Protein AF-A0A953XED6-F1 (afdb_monomer_lite)

Radius of gyration: 12.71 Å; chains: 1; bounding box: 40×20×22 Å

Sequence (46 aa):
EASPYLFFVADGTGGHAFAETLDEHNANVRTWQAIRDQGQPAEPQQ

Structure (mmCIF, N/CA/C/O backbone):
data_AF-A0A953XED6-F1
#
_entry.id   AF-A0A953XED6-F1
#
loop_
_atom_site.group_PDB
_atom_site.id
_atom_site.type_symbol
_atom_site.label_atom_id
_atom_site.label_alt_id
_atom_site.label_comp_id
_atom_site.label_asym_id
_atom_site.label_entity_id
_atom_site.label_seq_id
_atom_site.pdbx_PDB_ins_code
_atom_site.Cartn_x
_atom_site.Cartn_y
_atom_site.Cartn_z
_atom_site.occupancy
_atom_site.B_iso_or_equiv
_atom_site.auth_seq_id
_atom_site.auth_comp_id
_atom_site.auth_asym_id
_atom_site.auth_atom_id
_atom_site.pdbx_PDB_model_num
ATOM 1 N N . GLU A 1 1 ? 18.659 7.006 -8.875 1.00 75.50 1 GLU A N 1
ATOM 2 C CA . GLU A 1 1 ? 18.348 5.608 -9.243 1.00 75.50 1 GLU A CA 1
ATOM 3 C C . GLU A 1 1 ? 16.893 5.503 -9.665 1.00 75.50 1 GLU A C 1
ATOM 5 O O . GLU A 1 1 ? 16.095 6.317 -9.214 1.00 75.50 1 GLU A O 1
ATOM 10 N N . ALA A 1 2 ? 16.570 4.574 -10.565 1.00 81.06 2 ALA A N 1
ATOM 11 C CA . ALA A 1 2 ? 15.196 4.320 -10.985 1.00 81.06 2 ALA A CA 1
ATOM 12 C C . ALA A 1 2 ? 14.564 3.281 -10.051 1.00 81.06 2 ALA A C 1
ATOM 14 O O . ALA A 1 2 ? 15.155 2.226 -9.829 1.00 81.06 2 ALA A O 1
ATOM 15 N N . SER A 1 3 ? 13.383 3.582 -9.512 1.00 81.12 3 SER A N 1
ATOM 16 C CA . SER A 1 3 ? 12.609 2.624 -8.719 1.00 81.12 3 SER A CA 1
ATOM 17 C C . SER A 1 3 ? 11.776 1.740 -9.650 1.00 81.12 3 SER A C 1
ATOM 19 O O . SER A 1 3 ? 11.112 2.283 -10.535 1.00 81.12 3 SER A O 1
ATOM 21 N N . PRO A 1 4 ? 11.765 0.411 -9.455 1.00 85.56 4 PRO A N 1
ATOM 22 C CA . PRO A 1 4 ? 10.969 -0.496 -10.279 1.00 85.56 4 PRO A CA 1
ATOM 23 C C . PRO A 1 4 ? 9.475 -0.497 -9.906 1.00 85.56 4 PRO A C 1
ATOM 25 O O . PRO A 1 4 ? 8.654 -1.045 -10.635 1.00 85.56 4 PRO A O 1
ATOM 28 N N . TYR A 1 5 ? 9.101 0.131 -8.786 1.00 91.38 5 TYR A N 1
ATOM 29 C CA . TYR A 1 5 ? 7.720 0.189 -8.315 1.00 91.38 5 TYR A CA 1
ATOM 30 C C . TYR A 1 5 ? 6.850 1.081 -9.202 1.00 91.38 5 TYR A C 1
ATOM 32 O O . TYR A 1 5 ? 7.101 2.280 -9.335 1.00 91.38 5 TYR A O 1
ATOM 40 N N . LEU A 1 6 ? 5.794 0.493 -9.761 1.00 90.56 6 LEU A N 1
ATOM 41 C CA . LEU A 1 6 ? 4.837 1.172 -10.637 1.00 90.56 6 LEU A CA 1
ATOM 42 C C . LEU A 1 6 ? 3.531 1.514 -9.914 1.00 90.56 6 LEU A C 1
ATOM 44 O O . LEU A 1 6 ? 2.808 2.415 -10.337 1.00 90.56 6 LEU A O 1
ATOM 48 N N . PHE A 1 7 ? 3.236 0.815 -8.817 1.00 92.69 7 PHE A N 1
ATOM 49 C CA . PHE A 1 7 ? 1.990 0.943 -8.073 1.00 92.69 7 PHE A CA 1
ATOM 50 C C . PHE A 1 7 ? 2.254 1.153 -6.583 1.00 92.69 7 PHE A C 1
ATOM 52 O O . PHE A 1 7 ? 3.238 0.655 -6.035 1.00 92.69 7 PHE A O 1
ATOM 59 N N . PHE A 1 8 ? 1.346 1.854 -5.905 1.00 93.75 8 PHE A N 1
ATOM 60 C CA . PHE A 1 8 ? 1.374 2.012 -4.453 1.00 93.75 8 PHE A CA 1
ATOM 61 C C . PHE A 1 8 ? -0.044 2.083 -3.876 1.00 93.75 8 PHE A C 1
ATOM 63 O O . PHE A 1 8 ? -0.984 2.482 -4.563 1.00 93.75 8 PHE A O 1
ATOM 70 N N . VAL A 1 9 ? -0.210 1.678 -2.619 1.00 93.50 9 VAL A N 1
ATOM 71 C CA . VAL A 1 9 ? -1.468 1.789 -1.863 1.00 93.50 9 VAL A CA 1
ATOM 72 C C . VAL A 1 9 ? -1.166 2.093 -0.397 1.00 93.50 9 VAL A C 1
ATOM 74 O O . VAL A 1 9 ? -0.093 1.752 0.095 1.00 93.50 9 VAL A O 1
ATOM 77 N N . ALA A 1 10 ? -2.084 2.758 0.304 1.00 92.19 10 ALA A N 1
ATOM 78 C CA . ALA A 1 10 ? -1.956 2.981 1.741 1.00 92.19 10 ALA A CA 1
ATOM 79 C C . ALA A 1 10 ? -1.987 1.642 2.497 1.00 92.19 10 ALA A C 1
ATOM 81 O O . ALA A 1 10 ? -2.791 0.775 2.168 1.00 92.19 10 ALA A O 1
ATOM 82 N N . ASP A 1 11 ? -1.138 1.465 3.510 1.00 84.88 11 ASP A N 1
ATOM 83 C CA . ASP A 1 11 ? -1.089 0.202 4.271 1.00 84.88 11 ASP A CA 1
ATOM 84 C C . ASP A 1 11 ? -2.038 0.186 5.490 1.00 84.88 11 ASP A C 1
ATOM 86 O O . ASP A 1 11 ? -2.333 -0.868 6.041 1.00 84.88 11 ASP A O 1
ATOM 90 N N . GLY A 1 12 ? -2.563 1.352 5.886 1.00 79.62 12 GLY A N 1
ATOM 91 C CA . GLY A 1 12 ? -3.448 1.512 7.047 1.00 79.62 12 GLY A CA 1
ATOM 92 C C . GLY A 1 12 ? -2.751 1.995 8.324 1.00 79.62 12 GLY A C 1
ATOM 93 O O . GLY A 1 12 ? -3.438 2.410 9.252 1.00 79.62 12 GLY A O 1
ATOM 94 N N . THR A 1 13 ? -1.414 2.045 8.364 1.00 82.31 13 THR A N 1
ATOM 95 C CA . THR A 1 13 ? -0.644 2.587 9.506 1.00 82.31 13 THR A CA 1
ATOM 96 C C . THR A 1 13 ? -0.174 4.032 9.296 1.00 82.31 13 THR A C 1
ATOM 98 O O . THR A 1 13 ? 0.469 4.619 10.165 1.00 82.31 13 THR A O 1
ATOM 101 N N . GLY A 1 14 ? -0.508 4.622 8.142 1.00 83.25 14 GLY A N 1
ATOM 102 C CA . GLY A 1 14 ? 0.039 5.900 7.672 1.00 83.25 14 GLY A CA 1
ATOM 103 C C . GLY A 1 14 ? 1.228 5.747 6.713 1.00 83.25 14 GLY A C 1
ATOM 104 O O . GLY A 1 14 ? 1.820 6.752 6.325 1.00 83.25 14 GLY A O 1
ATOM 105 N N . GLY A 1 15 ? 1.569 4.513 6.319 1.00 90.50 15 GLY A N 1
ATOM 106 C CA . GLY A 1 15 ? 2.580 4.204 5.308 1.00 90.50 15 GLY A CA 1
ATOM 107 C C . GLY A 1 15 ? 2.001 3.860 3.931 1.00 90.50 15 GLY A C 1
ATOM 108 O O . GLY A 1 15 ?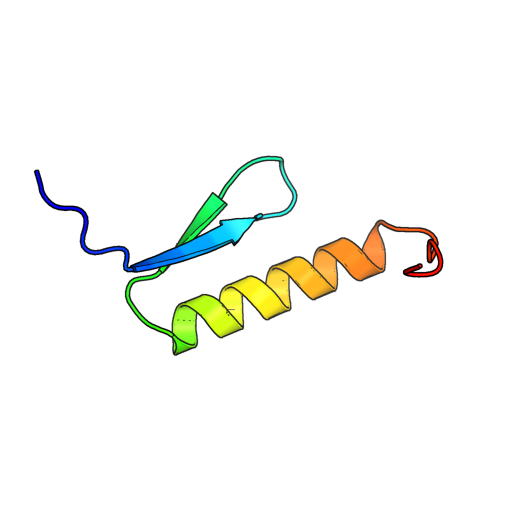 0.792 3.931 3.692 1.00 90.50 15 GLY A O 1
ATOM 109 N N . HIS A 1 16 ? 2.890 3.451 3.022 1.00 93.06 16 HIS A N 1
ATOM 110 C CA . HIS A 1 16 ? 2.547 2.987 1.678 1.00 93.06 16 HIS A CA 1
ATOM 111 C C . HIS A 1 16 ? 3.189 1.627 1.390 1.00 93.06 16 HIS A C 1
ATOM 113 O O . HIS A 1 16 ? 4.383 1.440 1.628 1.00 93.06 16 HIS A O 1
ATOM 119 N N . ALA A 1 17 ? 2.407 0.709 0.826 1.00 93.31 17 ALA A N 1
ATOM 120 C CA . ALA A 1 17 ? 2.888 -0.522 0.214 1.00 93.31 17 ALA A CA 1
ATOM 121 C C . ALA A 1 17 ? 3.130 -0.279 -1.282 1.00 93.31 17 ALA A C 1
ATOM 123 O O . ALA A 1 17 ? 2.252 0.246 -1.968 1.00 93.31 17 ALA A O 1
ATOM 124 N N . PHE A 1 18 ? 4.303 -0.664 -1.784 1.00 94.31 18 PHE A N 1
ATOM 125 C CA . PHE A 1 18 ? 4.704 -0.510 -3.185 1.00 94.31 18 PHE A CA 1
ATOM 126 C C . PHE A 1 18 ? 4.644 -1.854 -3.916 1.00 94.31 18 PHE A C 1
ATOM 128 O O . PHE A 1 18 ? 4.853 -2.897 -3.302 1.00 94.31 18 PHE A O 1
ATOM 135 N N . ALA A 1 19 ? 4.354 -1.828 -5.215 1.00 95.69 19 ALA A N 1
ATOM 136 C CA . ALA A 1 19 ? 4.267 -3.016 -6.056 1.00 95.69 19 ALA A CA 1
ATOM 137 C C . ALA A 1 19 ? 4.822 -2.752 -7.462 1.00 95.69 19 ALA A C 1
ATOM 139 O O . ALA A 1 19 ? 4.664 -1.664 -8.028 1.00 95.69 19 ALA A O 1
ATOM 140 N N . GLU A 1 20 ? 5.463 -3.769 -8.030 1.00 95.25 20 GLU A N 1
ATOM 141 C CA . GLU A 1 20 ? 5.990 -3.747 -9.399 1.00 95.25 20 GLU A CA 1
ATOM 142 C C . GLU A 1 20 ? 4.921 -4.201 -10.406 1.00 95.25 20 GLU A C 1
ATOM 144 O O . GLU A 1 20 ? 4.926 -3.775 -11.561 1.00 95.25 20 GLU A O 1
ATOM 149 N N . THR A 1 21 ? 3.952 -5.009 -9.960 1.00 95.62 21 THR A N 1
ATOM 150 C CA . THR A 1 21 ? 2.888 -5.566 -10.803 1.00 95.62 21 THR A CA 1
ATOM 151 C C . THR A 1 21 ? 1.481 -5.155 -10.360 1.00 95.62 21 THR A C 1
ATOM 153 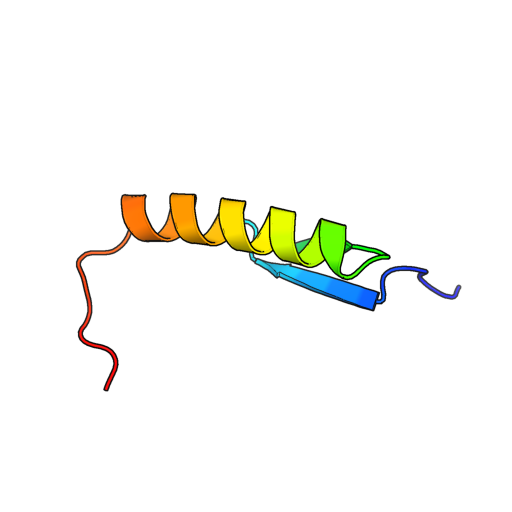O O . THR A 1 21 ? 1.221 -4.832 -9.199 1.00 95.62 21 THR A O 1
ATOM 156 N N . LEU A 1 22 ? 0.534 -5.202 -11.306 1.00 94.19 22 LEU A N 1
ATOM 157 C CA . LEU A 1 22 ? -0.882 -4.928 -11.036 1.00 94.19 22 LEU A CA 1
ATOM 158 C C . LEU A 1 22 ? -1.513 -5.980 -10.106 1.00 94.19 22 LEU A C 1
ATOM 160 O O . LEU A 1 22 ? -2.416 -5.656 -9.340 1.00 94.19 22 LEU A O 1
ATOM 164 N N . ASP A 1 23 ? -1.052 -7.231 -10.168 1.00 96.38 23 ASP A N 1
ATOM 165 C CA . ASP A 1 23 ? -1.551 -8.305 -9.302 1.00 96.38 23 ASP A CA 1
ATOM 166 C C . ASP A 1 23 ? -1.180 -8.055 -7.833 1.00 96.38 23 ASP A C 1
ATOM 168 O O . ASP A 1 23 ? -2.060 -8.026 -6.971 1.00 96.38 23 ASP A O 1
ATOM 172 N N . GLU A 1 24 ? 0.091 -7.734 -7.568 1.00 94.88 24 GLU A N 1
ATOM 173 C CA . GLU A 1 24 ? 0.558 -7.331 -6.236 1.00 94.88 24 GLU A CA 1
ATOM 174 C C . GLU A 1 24 ? -0.166 -6.080 -5.736 1.00 94.88 24 GLU A C 1
ATOM 176 O O . GLU A 1 24 ? -0.586 -6.019 -4.579 1.00 94.88 24 GLU A O 1
ATOM 181 N N . HIS A 1 25 ? -0.385 -5.095 -6.612 1.00 95.44 25 HIS A N 1
ATOM 182 C CA . HIS A 1 25 ? -1.174 -3.920 -6.258 1.00 95.44 25 HIS A CA 1
ATOM 183 C C . HIS A 1 25 ? -2.593 -4.300 -5.818 1.00 95.44 25 HIS A C 1
ATOM 185 O O . HIS A 1 25 ? -3.055 -3.852 -4.768 1.00 95.44 25 HIS A O 1
ATOM 191 N N . ASN A 1 26 ? -3.273 -5.165 -6.574 1.00 95.44 26 ASN A N 1
ATOM 192 C CA . ASN A 1 26 ? -4.625 -5.611 -6.250 1.00 95.44 26 ASN A CA 1
ATOM 193 C C . ASN A 1 26 ? -4.677 -6.406 -4.939 1.00 95.44 26 ASN A C 1
ATOM 195 O O . ASN A 1 26 ? -5.642 -6.272 -4.183 1.00 95.44 26 ASN A O 1
ATOM 199 N N . ALA A 1 27 ? -3.654 -7.212 -4.644 1.00 95.19 27 ALA A N 1
ATOM 200 C CA . ALA A 1 27 ? -3.533 -7.900 -3.362 1.00 95.19 27 ALA A CA 1
ATOM 201 C C . ALA A 1 27 ? -3.406 -6.899 -2.203 1.00 95.19 27 ALA A C 1
ATOM 203 O O . ALA A 1 27 ? -4.162 -6.981 -1.233 1.00 95.19 27 ALA A O 1
ATOM 204 N N . ASN A 1 28 ? -2.538 -5.895 -2.343 1.00 93.44 28 ASN A N 1
ATOM 205 C CA . ASN A 1 28 ? -2.352 -4.859 -1.328 1.00 93.44 28 ASN A CA 1
ATOM 206 C C . ASN A 1 28 ? -3.629 -4.022 -1.129 1.00 93.44 28 ASN A C 1
ATOM 208 O O . ASN A 1 28 ? -4.006 -3.713 0.000 1.00 93.44 28 ASN A O 1
ATOM 212 N N . VAL A 1 29 ? -4.355 -3.725 -2.211 1.00 92.56 29 VAL A N 1
ATOM 213 C CA . VAL A 1 29 ? -5.656 -3.042 -2.171 1.00 92.56 29 VAL A CA 1
ATOM 214 C C . VAL A 1 29 ? -6.704 -3.858 -1.410 1.00 92.56 29 VAL A C 1
ATOM 216 O O . VAL A 1 29 ? -7.461 -3.285 -0.628 1.00 92.56 29 VAL A O 1
ATOM 219 N N . ARG A 1 30 ? -6.758 -5.184 -1.594 1.00 92.50 30 ARG A N 1
ATOM 220 C CA . ARG A 1 30 ? -7.673 -6.059 -0.835 1.00 92.50 30 ARG A CA 1
ATOM 221 C C . ARG A 1 30 ? -7.346 -6.056 0.657 1.00 92.50 30 ARG A C 1
ATOM 223 O O . ARG A 1 30 ? -8.259 -5.945 1.471 1.00 92.50 30 ARG A O 1
ATOM 230 N N . THR A 1 31 ? -6.061 -6.127 1.006 1.00 89.12 31 THR A N 1
ATOM 231 C CA . THR A 1 31 ? -5.593 -6.043 2.397 1.00 89.12 31 THR A CA 1
ATOM 232 C C . THR A 1 31 ? -5.983 -4.710 3.030 1.00 89.12 31 THR A C 1
ATOM 234 O O . THR A 1 31 ? -6.577 -4.691 4.106 1.00 89.12 31 THR A O 1
ATOM 237 N N . TRP A 1 32 ? -5.740 -3.597 2.336 1.00 87.94 32 TRP A N 1
ATOM 238 C CA . TRP A 1 32 ? -6.131 -2.273 2.815 1.00 87.94 32 TRP A CA 1
ATOM 239 C C . TRP A 1 32 ? -7.648 -2.135 2.987 1.00 87.94 32 TRP A C 1
ATOM 241 O O . TRP A 1 32 ? -8.106 -1.613 4.001 1.00 87.94 32 TRP A O 1
ATOM 251 N N . GLN A 1 33 ? -8.446 -2.641 2.041 1.00 87.50 33 GLN A N 1
ATOM 252 C CA . GLN A 1 33 ? -9.907 -2.625 2.157 1.00 87.50 33 GLN A CA 1
ATOM 253 C C . GLN A 1 33 ? -10.394 -3.401 3.383 1.00 87.50 33 GLN A C 1
ATOM 255 O O . GLN A 1 33 ? -11.267 -2.905 4.087 1.00 87.50 33 GLN A O 1
ATOM 260 N N . ALA A 1 34 ? -9.812 -4.570 3.669 1.00 86.62 34 ALA A N 1
ATOM 261 C CA . ALA A 1 34 ? -10.167 -5.363 4.844 1.00 86.62 34 ALA A CA 1
ATOM 262 C C . ALA A 1 34 ? -9.857 -4.630 6.161 1.00 86.62 34 ALA A C 1
ATOM 264 O O . ALA A 1 34 ? -10.654 -4.685 7.092 1.00 86.62 34 ALA A O 1
ATOM 265 N N . ILE A 1 35 ? -8.731 -3.910 6.229 1.00 83.06 35 ILE A N 1
ATOM 266 C CA . ILE A 1 35 ? -8.363 -3.083 7.391 1.00 83.06 35 ILE A CA 1
ATOM 267 C C . ILE A 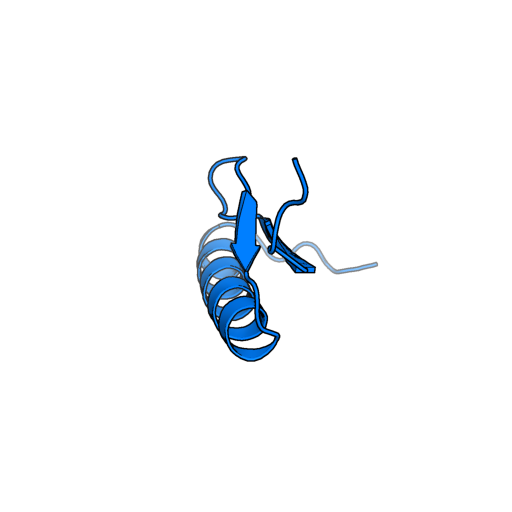1 35 ? -9.320 -1.892 7.530 1.00 83.06 35 ILE A C 1
ATOM 269 O O . ILE A 1 35 ? -9.765 -1.566 8.628 1.00 83.06 35 ILE A O 1
ATOM 273 N N . ARG A 1 36 ? -9.666 -1.25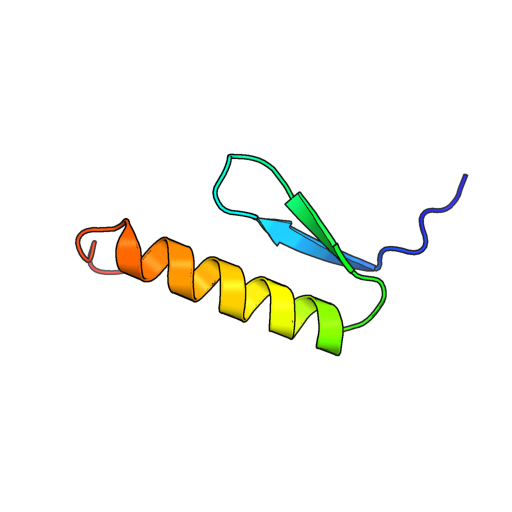4 6.409 1.00 81.38 36 ARG A N 1
ATOM 274 C CA . ARG A 1 36 ? -10.570 -0.103 6.365 1.00 81.38 36 ARG A CA 1
ATOM 275 C C . ARG A 1 36 ? -11.980 -0.454 6.845 1.00 81.38 36 ARG A C 1
ATOM 277 O O . ARG A 1 36 ? -12.547 0.276 7.652 1.00 81.38 36 ARG A O 1
ATOM 284 N N . ASP A 1 37 ? -12.515 -1.581 6.383 1.00 79.62 37 ASP A N 1
ATOM 285 C CA . ASP A 1 37 ? -13.848 -2.073 6.755 1.00 79.62 37 ASP A CA 1
ATOM 286 C C . ASP A 1 37 ? -13.939 -2.416 8.254 1.00 79.62 37 ASP A C 1
ATOM 288 O O . ASP A 1 37 ? -14.972 -2.229 8.889 1.00 79.62 37 ASP A O 1
ATOM 292 N N . GLN A 1 38 ? -12.820 -2.830 8.857 1.00 73.50 38 GLN A N 1
ATOM 293 C CA . GLN A 1 38 ? -12.722 -3.082 10.298 1.00 73.50 38 GLN A CA 1
ATOM 294 C C . GLN A 1 38 ? -12.617 -1.800 11.147 1.00 73.50 38 GLN A C 1
ATOM 296 O O . GLN A 1 38 ? -12.808 -1.869 12.361 1.00 73.50 38 GLN A O 1
ATOM 301 N N . GLY A 1 39 ? -12.301 -0.647 10.543 1.00 65.69 39 GLY A N 1
ATOM 302 C CA . GLY A 1 39 ? -11.925 0.579 11.256 1.00 65.69 39 GLY A CA 1
ATOM 303 C C . GLY A 1 39 ? -12.800 1.814 11.019 1.00 65.69 39 GLY A C 1
ATOM 304 O O . GLY A 1 39 ? -12.645 2.788 11.755 1.00 65.69 39 GLY A O 1
ATOM 305 N N . GLN A 1 40 ? -13.712 1.818 10.040 1.00 54.56 40 GLN A N 1
ATOM 306 C CA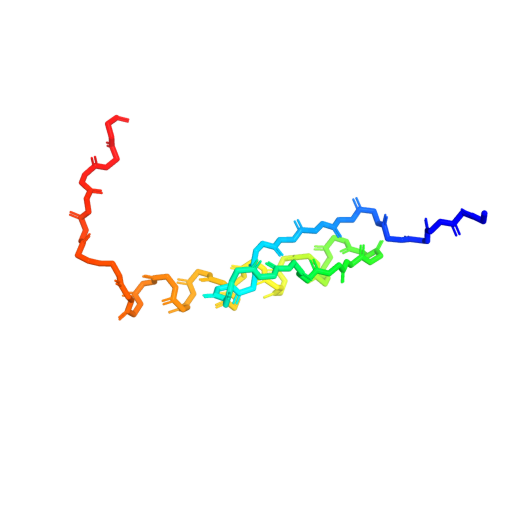 . GLN A 1 40 ? -14.566 2.977 9.749 1.00 54.56 40 GLN A CA 1
ATOM 307 C C . GLN A 1 40 ? -16.045 2.708 10.074 1.00 54.56 40 GLN A C 1
ATOM 309 O O . GLN A 1 40 ? -16.630 1.792 9.493 1.00 54.56 40 GLN A O 1
ATOM 314 N N . PRO A 1 41 ? -16.712 3.522 10.925 1.00 52.28 41 PRO A N 1
ATOM 315 C CA . PRO A 1 41 ? -18.159 3.646 10.809 1.00 52.28 41 PRO A CA 1
ATOM 316 C C . PRO A 1 41 ? -18.443 4.122 9.381 1.00 52.28 41 PRO A C 1
ATOM 318 O O . PRO A 1 41 ? -17.767 5.026 8.897 1.00 52.28 41 PRO A O 1
ATOM 321 N N . ALA A 1 42 ? -19.380 3.472 8.693 1.00 54.75 42 ALA A N 1
ATOM 322 C CA . ALA A 1 42 ? -19.742 3.793 7.319 1.00 54.75 42 ALA A CA 1
ATOM 323 C C . ALA A 1 42 ? -20.126 5.278 7.192 1.00 54.75 42 ALA A C 1
ATOM 325 O O . ALA A 1 42 ? -21.270 5.660 7.435 1.00 54.75 42 ALA A O 1
ATOM 326 N N . GLU A 1 43 ? -19.169 6.130 6.832 1.00 55.31 43 GLU A N 1
ATOM 327 C CA . GLU A 1 43 ? -19.464 7.473 6.362 1.00 55.31 43 GLU A CA 1
ATOM 328 C C . GLU A 1 43 ? -20.060 7.319 4.960 1.00 55.31 43 GLU A C 1
ATOM 330 O O . GLU A 1 43 ? -19.424 6.712 4.091 1.00 55.31 43 GLU A O 1
ATOM 335 N N . PRO A 1 44 ? -21.297 7.793 4.725 1.00 53.44 44 PRO A N 1
ATOM 336 C CA . PRO A 1 44 ? -21.915 7.698 3.418 1.00 53.44 44 PRO A CA 1
ATOM 337 C C . PRO A 1 44 ? -21.062 8.495 2.436 1.00 53.44 44 PRO A C 1
ATOM 339 O O . PRO A 1 44 ? -20.929 9.717 2.548 1.00 53.44 44 PRO A O 1
ATOM 342 N N . GLN A 1 45 ? -20.464 7.763 1.498 1.00 58.19 45 GLN A N 1
ATOM 343 C CA . GLN A 1 45 ? -19.770 8.306 0.342 1.00 58.19 45 GLN A CA 1
ATOM 344 C C . GLN A 1 45 ? -20.741 9.282 -0.345 1.00 58.19 45 GLN A C 1
ATOM 346 O O . GLN A 1 45 ? -21.798 8.855 -0.813 1.00 58.19 45 GLN A O 1
ATOM 351 N N . GLN A 1 46 ? -20.431 10.582 -0.280 1.00 51.00 46 GLN A N 1
ATOM 352 C CA . GLN A 1 46 ? -21.188 11.644 -0.953 1.00 51.00 46 GLN A CA 1
ATOM 353 C C . GLN A 1 46 ? -21.201 11.418 -2.466 1.00 51.00 46 GLN A C 1
ATOM 355 O O . GLN A 1 46 ? -20.145 10.996 -2.994 1.00 51.00 46 GLN A O 1
#

Foldseek 3Di:
DDDLFPDWDDQLPRDIDTDNDPVVNVVSVVNVVVSVVVPD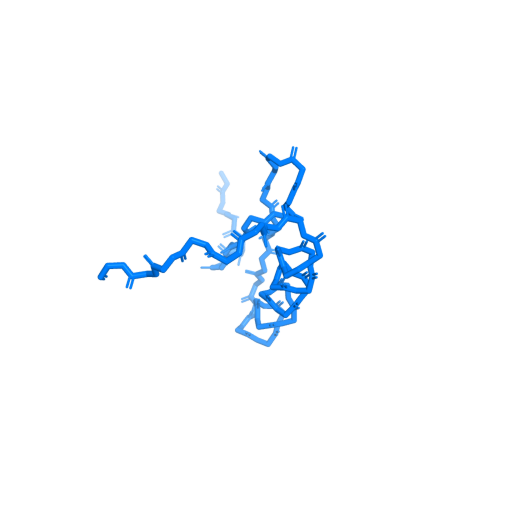DDDPDD

pLDDT: mean 83.24, std 13.99, range [51.0, 96.38]

Secondary structure (DSSP, 8-state):
------EEEE-SSS-EEEESSHHHHHHHHHHHHHHHHHH-------